Protein AF-A0AAU4KW12-F1 (afdb_monomer_lite)

Secondary structure (DSSP, 8-state):
-TTTTT--TT--HHHHHHHHHHSEEEE----STT---SS--EEEEEE-TTS--EEEEEE----

Sequence (63 aa):
MSALAGCPESAGAAEVEVQVTACAWHGFDAGTKWFEHVARDIGLAVLSPDGRRLAVLAATDTD

Foldseek 3Di:
DQVQLVHDPPDDPVRSVVSQVLKDKDWDADPDPQRPVPPDWGWMWIAGNVRPDIGTDTDDDDD

Structure (mmCIF, N/CA/C/O backbone):
data_AF-A0AAU4KW12-F1
#
_entry.id   AF-A0AAU4KW12-F1
#
loop_
_atom_site.group_PDB
_atom_site.id
_atom_site.type_symbol
_atom_site.label_atom_id
_atom_site.label_alt_id
_atom_site.label_comp_id
_atom_site.label_asym_id
_atom_site.label_entity_id
_atom_site.label_seq_id
_atom_site.pdbx_PDB_ins_code
_atom_site.Cartn_x
_atom_site.Cartn_y
_atom_site.Cartn_z
_atom_site.occupancy
_atom_site.B_iso_or_equiv
_atom_site.auth_seq_id
_atom_site.auth_comp_id
_atom_site.auth_asym_id
_atom_site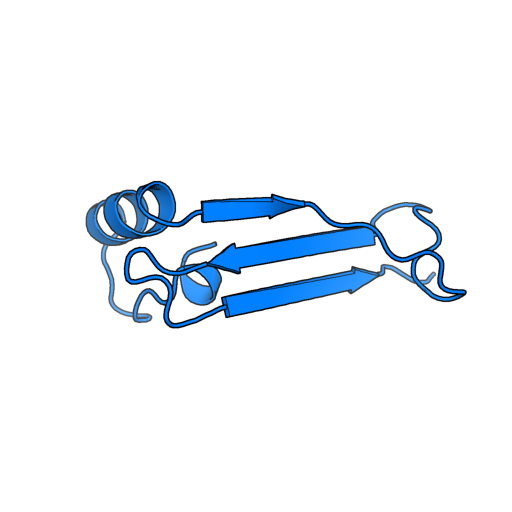.auth_atom_id
_atom_site.pdbx_PDB_model_num
ATOM 1 N N . MET A 1 1 ? -1.659 7.479 0.994 1.00 85.88 1 MET A N 1
ATOM 2 C CA . MET A 1 1 ? -1.696 6.328 1.926 1.00 85.88 1 MET A CA 1
ATOM 3 C C . MET A 1 1 ? -3.045 6.193 2.626 1.00 85.88 1 MET A C 1
ATOM 5 O O . MET A 1 1 ? -3.614 5.121 2.521 1.00 85.88 1 MET A O 1
ATOM 9 N N . SER A 1 2 ? -3.602 7.243 3.246 1.00 94.44 2 SER A N 1
ATOM 10 C CA . SER A 1 2 ? -4.930 7.202 3.900 1.00 94.44 2 SER A CA 1
ATOM 11 C C . SER A 1 2 ? -6.050 6.648 3.006 1.00 94.44 2 SER A C 1
ATOM 13 O O . SER A 1 2 ? -6.731 5.707 3.395 1.00 94.44 2 SER A O 1
ATOM 15 N N . ALA A 1 3 ? -6.182 7.157 1.777 1.00 94.88 3 ALA A N 1
ATOM 16 C CA . ALA A 1 3 ? -7.180 6.667 0.823 1.00 94.88 3 ALA A CA 1
ATOM 17 C C . ALA A 1 3 ? -6.979 5.181 0.462 1.00 94.88 3 ALA A C 1
ATOM 19 O O . ALA A 1 3 ? -7.939 4.419 0.417 1.00 94.88 3 ALA A O 1
ATOM 20 N N . LEU A 1 4 ? -5.726 4.746 0.271 1.00 96.12 4 LEU A N 1
ATOM 21 C CA . LEU A 1 4 ? -5.401 3.343 -0.025 1.00 96.12 4 LEU A CA 1
ATOM 22 C C . LEU A 1 4 ? -5.676 2.417 1.168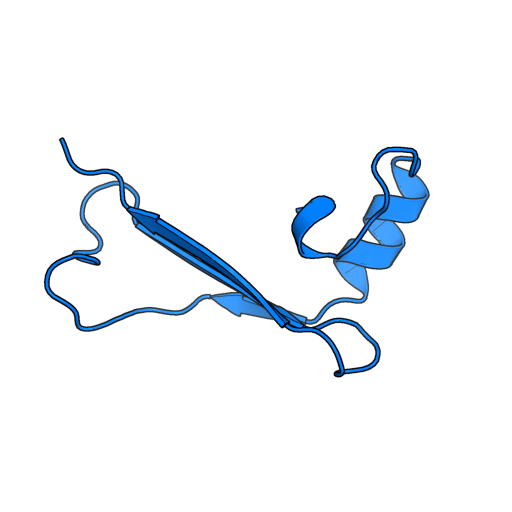 1.00 96.12 4 LEU A C 1
ATOM 24 O O . LEU A 1 4 ? -6.087 1.280 0.975 1.00 96.12 4 LEU A O 1
ATOM 28 N N . ALA A 1 5 ? -5.495 2.908 2.395 1.00 97.12 5 ALA A N 1
ATOM 29 C CA . ALA A 1 5 ? -5.846 2.190 3.619 1.00 97.12 5 ALA A CA 1
ATOM 30 C C . ALA A 1 5 ? -7.360 2.205 3.923 1.00 97.12 5 ALA A C 1
ATOM 32 O O . ALA A 1 5 ? -7.795 1.602 4.906 1.00 97.12 5 ALA A O 1
ATOM 33 N N . GLY A 1 6 ? -8.161 2.879 3.088 1.00 96.06 6 GLY A N 1
ATOM 34 C CA . GLY A 1 6 ? -9.613 2.971 3.223 1.00 96.06 6 GLY A CA 1
ATOM 35 C C . GLY A 1 6 ? -10.091 3.963 4.285 1.00 96.06 6 GLY A C 1
ATOM 36 O O . GLY A 1 6 ? -11.224 3.840 4.747 1.00 96.06 6 GLY A O 1
ATOM 37 N N . CYS A 1 7 ? -9.256 4.924 4.691 1.00 97.00 7 CYS A N 1
ATOM 38 C CA . CYS A 1 7 ? -9.663 5.954 5.644 1.00 97.00 7 CYS A CA 1
ATOM 39 C C . CYS A 1 7 ? -10.703 6.900 5.013 1.00 97.00 7 CYS A C 1
ATOM 41 O O . CYS A 1 7 ? -10.529 7.299 3.857 1.00 97.00 7 CYS A O 1
ATOM 43 N N . PRO A 1 8 ? -11.745 7.316 5.757 1.00 95.06 8 PRO A N 1
ATOM 44 C CA . PRO A 1 8 ? -12.646 8.367 5.297 1.00 95.06 8 PRO A CA 1
ATOM 45 C C . PRO A 1 8 ? -11.912 9.712 5.201 1.00 95.06 8 PRO A C 1
ATOM 47 O O . PRO A 1 8 ? -10.961 9.963 5.941 1.00 95.06 8 PRO A O 1
ATOM 50 N N . GLU A 1 9 ? -12.380 10.602 4.323 1.00 93.88 9 GLU A N 1
ATOM 51 C CA . GLU A 1 9 ? -11.769 11.928 4.110 1.00 93.88 9 GLU A CA 1
ATOM 52 C C . GLU A 1 9 ? -11.750 12.798 5.375 1.00 93.88 9 GLU A C 1
ATOM 54 O O . GLU A 1 9 ? -10.873 13.641 5.537 1.00 93.88 9 GLU A O 1
ATOM 59 N N . SER A 1 10 ? -12.696 12.572 6.289 1.00 96.56 10 SER A N 1
ATOM 60 C CA . SER A 1 10 ? -12.806 13.290 7.559 1.00 96.56 10 SER A CA 1
ATOM 61 C C . SER A 1 10 ? -11.949 12.709 8.690 1.00 96.56 10 SER A C 1
ATOM 63 O O . SER A 1 10 ? -12.023 13.226 9.802 1.00 96.56 10 SER A O 1
ATOM 65 N N . ALA A 1 11 ? -11.203 11.621 8.459 1.00 96.81 11 ALA A N 1
ATOM 66 C CA . ALA A 1 11 ? -10.402 10.980 9.502 1.00 96.81 11 ALA A CA 1
ATOM 67 C C . ALA A 1 11 ? -9.282 11.903 9.998 1.00 96.81 11 ALA A C 1
ATOM 69 O O . ALA A 1 11 ? -8.559 12.520 9.210 1.00 96.81 11 ALA A O 1
ATOM 70 N N . GLY A 1 12 ? -9.100 11.948 11.315 1.00 97.81 12 GLY A N 1
ATOM 71 C CA . GLY A 1 12 ? -7.974 12.635 11.932 1.00 97.81 12 GLY A CA 1
ATOM 72 C C . GLY A 1 12 ? -6.650 11.906 11.691 1.00 97.81 12 GLY A C 1
ATOM 73 O O . GLY A 1 12 ? -6.612 10.710 11.405 1.00 97.81 12 GLY A O 1
ATOM 74 N N . ALA A 1 13 ? -5.531 12.613 11.868 1.00 97.31 13 ALA A N 1
ATOM 75 C CA . ALA A 1 13 ? -4.195 12.057 11.633 1.00 97.31 13 ALA A CA 1
ATOM 76 C C . ALA A 1 13 ? -3.907 10.787 12.460 1.00 97.31 13 ALA A C 1
ATOM 78 O O . ALA A 1 13 ? -3.385 9.817 11.919 1.00 97.31 13 ALA A O 1
ATOM 79 N N . ALA A 1 14 ? -4.299 10.764 13.739 1.00 97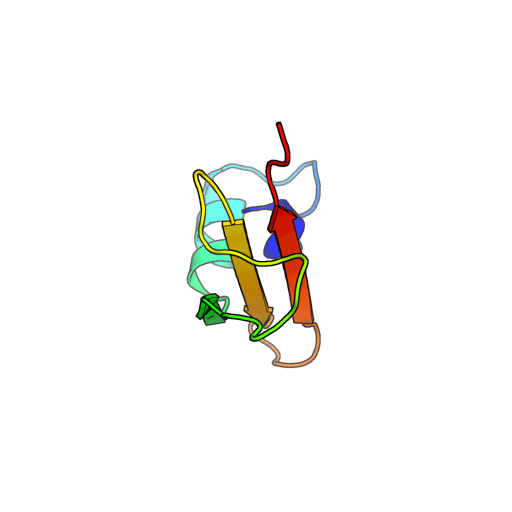.88 14 ALA A N 1
ATOM 80 C CA . ALA A 1 14 ? -4.100 9.601 14.608 1.00 97.88 14 ALA A CA 1
ATOM 81 C C . ALA A 1 14 ? -4.924 8.378 14.160 1.00 97.88 14 ALA A C 1
ATOM 83 O O . ALA A 1 14 ? -4.439 7.251 14.195 1.00 97.88 14 ALA A O 1
ATOM 84 N N . GLU A 1 15 ? -6.158 8.590 13.695 1.00 97.25 15 GLU A N 1
ATOM 85 C CA . GLU A 1 15 ? -7.012 7.514 13.172 1.00 97.25 15 GLU A CA 1
ATOM 86 C C . GLU A 1 15 ? -6.440 6.954 11.866 1.00 97.25 15 GLU A C 1
ATOM 88 O O . GLU A 1 15 ? -6.409 5.739 11.661 1.00 97.25 15 GLU A O 1
ATOM 93 N N . VAL A 1 16 ? -5.926 7.839 11.004 1.00 97.81 16 VAL A N 1
ATOM 94 C CA . VAL A 1 16 ? -5.218 7.454 9.780 1.00 97.81 16 VAL A CA 1
ATOM 95 C C . VAL A 1 16 ? -3.985 6.619 10.100 1.00 97.81 16 VAL A C 1
ATOM 97 O O . VAL A 1 16 ? -3.778 5.599 9.450 1.00 97.81 16 VAL A O 1
ATOM 100 N N . GLU A 1 17 ? -3.179 7.016 11.083 1.00 98.19 17 GLU A N 1
ATOM 101 C CA . GLU A 1 17 ? -1.972 6.283 11.472 1.00 98.19 17 GLU A CA 1
ATOM 102 C C . GLU A 1 17 ? -2.297 4.863 11.954 1.00 98.19 17 GLU A C 1
ATOM 104 O O . GLU A 1 17 ? -1.686 3.899 11.480 1.00 98.19 17 GLU A O 1
ATOM 1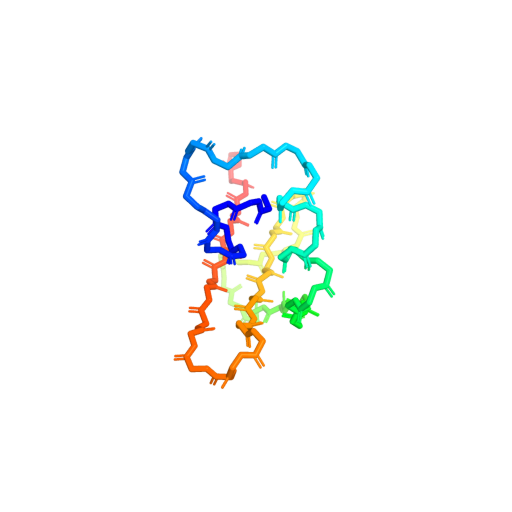09 N N . VAL A 1 18 ? -3.304 4.718 12.825 1.00 98.00 18 VAL A N 1
ATOM 110 C CA . VAL A 1 18 ? -3.766 3.408 13.316 1.00 98.00 18 VAL A CA 1
ATOM 111 C C . VAL A 1 18 ? -4.219 2.522 12.155 1.00 98.00 18 VAL A C 1
ATOM 113 O O . VAL A 1 18 ? -3.788 1.374 12.051 1.00 98.00 18 VAL A O 1
ATOM 116 N N . GLN A 1 19 ? -5.047 3.056 11.254 1.00 97.62 19 GLN A N 1
ATOM 117 C CA . GLN A 1 19 ? -5.580 2.294 10.127 1.00 97.62 19 GLN A CA 1
ATOM 118 C C . GLN A 1 19 ? -4.488 1.899 9.124 1.00 97.62 19 GLN A C 1
ATOM 120 O O . GLN A 1 19 ? -4.426 0.750 8.694 1.00 97.62 19 GLN A O 1
ATOM 125 N N . VAL A 1 20 ? -3.602 2.831 8.762 1.00 97.69 20 VAL A N 1
ATOM 126 C CA . VAL A 1 20 ? -2.494 2.586 7.824 1.00 97.69 20 VAL A CA 1
ATOM 127 C C . VAL A 1 20 ? -1.551 1.510 8.359 1.00 97.69 20 VAL A C 1
ATOM 129 O O . VAL A 1 20 ? -1.152 0.628 7.601 1.00 97.69 20 VAL A O 1
ATOM 132 N N . THR A 1 21 ? -1.233 1.550 9.654 1.00 98.12 21 THR A N 1
ATOM 133 C CA . THR A 1 21 ? -0.317 0.589 10.290 1.00 98.12 21 THR A CA 1
ATOM 134 C C . THR A 1 21 ? -0.932 -0.807 10.422 1.00 98.12 21 THR A C 1
ATOM 136 O O . THR A 1 21 ? -0.206 -1.797 10.445 1.00 98.12 21 THR A O 1
ATOM 139 N N . ALA A 1 22 ? -2.263 -0.911 10.478 1.00 98.06 22 ALA A N 1
ATOM 140 C CA . ALA A 1 22 ? -2.963 -2.192 10.549 1.00 98.06 22 ALA A CA 1
ATOM 141 C C . ALA A 1 22 ? -3.078 -2.915 9.191 1.00 98.06 22 ALA A C 1
ATOM 143 O O . ALA A 1 22 ? -3.337 -4.119 9.161 1.00 98.06 22 ALA A O 1
ATOM 144 N N . CYS A 1 23 ? -2.924 -2.204 8.070 1.00 98.50 23 CYS A N 1
ATOM 145 C CA . CYS A 1 23 ? -2.973 -2.799 6.733 1.00 98.50 23 CYS A CA 1
ATOM 146 C C . CYS A 1 23 ? -1.689 -3.570 6.397 1.00 98.50 23 CYS A C 1
ATOM 148 O O . CYS A 1 23 ? -0.594 -3.209 6.830 1.00 98.50 23 CYS A O 1
ATOM 150 N N . ALA A 1 24 ? -1.808 -4.584 5.537 1.00 98.44 24 ALA A N 1
ATOM 151 C CA . ALA A 1 24 ? -0.644 -5.211 4.915 1.00 98.44 24 ALA A CA 1
ATOM 152 C C . ALA A 1 24 ? -0.294 -4.490 3.605 1.00 98.44 24 ALA A C 1
ATOM 154 O O . ALA A 1 24 ? -1.165 -4.259 2.763 1.00 98.44 24 ALA A O 1
ATOM 155 N N . TRP A 1 25 ? 0.984 -4.144 3.441 1.00 98.06 25 TRP A N 1
ATOM 156 C CA . TRP A 1 25 ? 1.497 -3.376 2.305 1.00 98.06 25 TRP A CA 1
ATOM 157 C C . TRP A 1 25 ? 2.465 -4.222 1.486 1.00 98.06 25 TRP A C 1
ATOM 159 O O . TRP A 1 25 ? 3.391 -4.824 2.030 1.00 98.06 25 TRP A O 1
ATOM 169 N N . HIS A 1 26 ? 2.270 -4.232 0.171 1.00 96.81 26 HIS A N 1
ATOM 170 C CA . HIS A 1 26 ? 3.089 -5.002 -0.756 1.00 96.81 26 HIS A CA 1
ATOM 171 C C . HIS A 1 26 ? 3.517 -4.138 -1.935 1.00 96.81 26 HIS A C 1
ATOM 173 O O . HIS A 1 26 ? 2.675 -3.605 -2.657 1.00 96.81 26 HIS A O 1
ATOM 179 N N . GLY A 1 27 ? 4.828 -4.031 -2.143 1.00 93.69 27 GLY A N 1
ATOM 180 C CA . GLY A 1 27 ? 5.367 -3.574 -3.418 1.00 93.69 27 GLY A CA 1
ATOM 181 C C . GLY A 1 27 ? 5.231 -4.682 -4.459 1.00 93.69 27 GLY A C 1
ATOM 182 O O . GLY A 1 27 ? 5.420 -5.855 -4.131 1.00 93.69 27 GLY A O 1
ATOM 183 N N . PHE A 1 28 ? 4.905 -4.326 -5.696 1.00 90.12 28 PHE A N 1
ATOM 184 C CA . PHE A 1 28 ? 4.913 -5.268 -6.807 1.00 90.12 28 PHE A CA 1
ATOM 185 C C . PHE A 1 28 ? 5.558 -4.668 -8.049 1.00 90.12 28 PHE A C 1
ATOM 187 O O . PHE A 1 28 ? 5.695 -3.456 -8.196 1.00 90.12 28 PHE A O 1
ATOM 194 N N . ASP A 1 29 ? 5.926 -5.580 -8.935 1.00 88.19 29 ASP A N 1
ATOM 195 C CA . ASP A 1 29 ? 6.510 -5.329 -10.237 1.00 88.19 29 ASP A CA 1
ATOM 196 C C . ASP A 1 29 ? 5.603 -5.961 -11.308 1.00 88.19 29 ASP A C 1
ATOM 198 O O . ASP A 1 29 ? 4.841 -6.891 -11.019 1.00 88.19 29 ASP A O 1
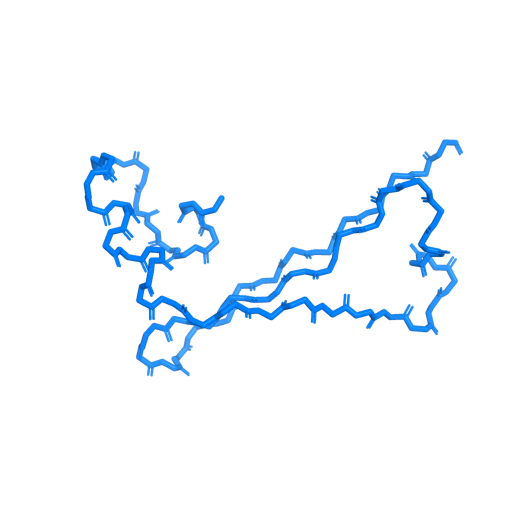ATOM 202 N N . ALA A 1 30 ? 5.670 -5.469 -12.539 1.00 82.94 30 ALA A N 1
ATOM 203 C CA . ALA A 1 30 ? 5.011 -6.043 -13.691 1.00 82.94 30 ALA A CA 1
ATOM 204 C C . ALA A 1 30 ? 5.996 -6.133 -14.867 1.00 82.94 30 ALA A C 1
ATOM 206 O O . ALA A 1 30 ? 6.430 -5.119 -15.399 1.00 82.94 30 ALA A O 1
ATOM 207 N N . GLY A 1 31 ? 6.265 -7.352 -15.352 1.00 82.69 31 GLY A N 1
ATOM 208 C CA . GLY A 1 31 ? 7.046 -7.602 -16.573 1.00 82.69 31 GLY A CA 1
ATOM 209 C C . GLY A 1 31 ? 6.283 -7.221 -17.846 1.00 82.69 31 GLY A C 1
ATOM 210 O O . GLY A 1 31 ? 5.999 -8.066 -18.694 1.00 82.69 31 GLY A O 1
ATOM 211 N N . THR A 1 32 ? 5.878 -5.960 -17.946 1.00 78.00 32 THR A N 1
ATOM 212 C CA . THR A 1 32 ? 5.030 -5.415 -19.005 1.00 78.00 32 THR A CA 1
ATOM 213 C C . THR A 1 32 ? 5.736 -4.265 -19.706 1.00 78.00 32 THR A C 1
ATOM 215 O O . THR A 1 32 ? 6.625 -3.638 -19.148 1.00 78.00 32 THR A O 1
ATOM 218 N N . LYS A 1 33 ? 5.315 -3.954 -20.934 1.00 75.62 33 LYS A N 1
ATOM 219 C CA . LYS A 1 33 ? 5.916 -2.879 -21.744 1.00 75.62 33 LYS A CA 1
ATOM 220 C C . LYS A 1 33 ? 5.604 -1.454 -21.258 1.00 75.62 33 LYS A C 1
ATOM 222 O O . LYS A 1 33 ? 5.921 -0.512 -21.960 1.00 75.62 33 LYS A O 1
ATOM 227 N N . TRP A 1 34 ? 4.879 -1.302 -20.153 1.00 72.75 34 TRP A N 1
ATOM 228 C CA . TRP A 1 34 ? 4.449 -0.003 -19.620 1.00 72.75 34 TRP A CA 1
ATOM 229 C C . TRP A 1 34 ? 4.889 0.207 -18.165 1.00 72.75 34 TRP A C 1
ATOM 231 O O . TRP A 1 34 ? 4.556 1.224 -17.574 1.00 72.75 34 TRP A O 1
ATOM 241 N N . PHE A 1 35 ? 5.605 -0.762 -17.590 1.00 74.69 35 PHE A N 1
ATOM 242 C CA . PHE A 1 35 ? 6.173 -0.709 -16.247 1.00 74.69 35 PHE A CA 1
ATOM 243 C C . PHE A 1 35 ? 7.666 -1.016 -16.404 1.00 74.69 35 PHE A C 1
ATOM 245 O O . PHE A 1 35 ? 8.119 -2.148 -16.236 1.00 74.69 35 PHE A O 1
ATOM 252 N N . GLU A 1 36 ? 8.399 -0.030 -16.917 1.00 70.38 36 GLU A N 1
ATOM 253 C CA . GLU A 1 36 ? 9.789 -0.170 -17.355 1.00 70.38 36 GLU A CA 1
ATOM 254 C C . GLU A 1 36 ? 10.811 0.036 -16.218 1.00 70.38 36 GLU A C 1
ATOM 256 O O . GLU A 1 36 ? 12.010 -0.137 -16.428 1.00 70.38 36 GLU A O 1
ATOM 261 N N . HIS A 1 37 ? 10.358 0.396 -15.011 1.00 65.12 37 HIS A N 1
ATOM 262 C CA . HIS A 1 37 ? 11.163 0.856 -13.864 1.00 6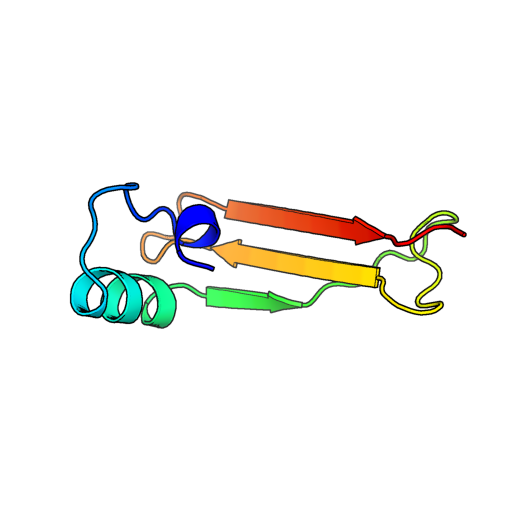5.12 37 HIS A CA 1
ATOM 263 C C . HIS A 1 37 ? 12.088 2.020 -14.199 1.00 65.12 37 HIS A C 1
ATOM 265 O O . HIS A 1 37 ? 13.075 2.277 -13.504 1.00 65.12 37 HIS A O 1
ATOM 271 N N . VAL A 1 38 ? 11.772 2.742 -15.268 1.00 65.62 38 VAL A N 1
ATOM 272 C CA . VAL A 1 38 ? 12.511 3.924 -15.680 1.00 65.62 38 VAL A CA 1
ATOM 273 C C . VAL A 1 38 ? 11.876 5.122 -14.973 1.00 65.62 38 VAL A C 1
ATOM 275 O O . VAL A 1 38 ? 10.669 5.322 -15.001 1.00 65.62 38 VAL A O 1
ATOM 278 N N . ALA A 1 39 ? 12.701 5.895 -14.269 1.00 67.88 39 ALA A N 1
ATOM 279 C CA . ALA A 1 39 ? 12.310 7.041 -13.443 1.00 67.88 39 ALA A CA 1
ATOM 280 C C . ALA A 1 39 ? 11.392 6.736 -12.236 1.00 67.88 39 ALA A C 1
ATOM 282 O O . ALA A 1 39 ? 11.891 6.745 -11.106 1.00 67.88 39 ALA A O 1
ATOM 283 N N . ARG A 1 40 ? 10.072 6.553 -12.417 1.00 69.56 40 ARG A N 1
ATOM 284 C CA . ARG A 1 40 ? 9.086 6.508 -11.310 1.00 69.56 40 ARG A CA 1
ATOM 285 C C . ARG A 1 40 ? 7.890 5.590 -11.567 1.00 69.56 40 ARG A C 1
ATOM 287 O O . ARG A 1 40 ? 6.739 6.024 -11.560 1.00 69.56 40 ARG A O 1
ATOM 294 N N . ASP A 1 41 ? 8.164 4.299 -11.657 1.00 85.50 41 ASP A N 1
ATOM 295 C CA . ASP A 1 41 ? 7.111 3.292 -11.584 1.00 85.50 41 ASP A CA 1
ATOM 296 C C . ASP A 1 41 ? 6.790 2.935 -10.128 1.00 85.50 41 ASP A C 1
ATOM 298 O O . ASP A 1 41 ? 7.671 2.653 -9.314 1.00 85.50 41 ASP A O 1
ATOM 302 N N . ILE A 1 42 ? 5.503 2.973 -9.780 1.00 88.31 42 ILE A N 1
ATOM 303 C CA . ILE A 1 42 ? 4.984 2.637 -8.453 1.00 88.31 42 ILE A CA 1
ATOM 304 C C . ILE A 1 42 ? 3.985 1.499 -8.609 1.00 88.31 42 ILE A C 1
ATOM 306 O O . ILE A 1 42 ? 2.905 1.692 -9.166 1.00 88.31 42 ILE A O 1
ATOM 310 N N . GLY A 1 43 ? 4.328 0.336 -8.060 1.00 91.56 43 GLY A N 1
ATOM 311 C CA . GLY A 1 43 ? 3.421 -0.790 -7.869 1.00 91.56 43 GLY A CA 1
ATOM 312 C C . GLY A 1 43 ? 3.210 -1.027 -6.380 1.00 91.56 43 GLY A C 1
ATOM 313 O O . GLY A 1 43 ? 4.107 -1.516 -5.696 1.00 91.56 43 GLY A O 1
ATOM 314 N N . LEU A 1 44 ? 2.038 -0.661 -5.861 1.00 94.94 44 LEU A N 1
ATOM 315 C CA . LEU A 1 44 ? 1.685 -0.811 -4.450 1.00 94.94 44 LEU A CA 1
ATOM 316 C C . LEU A 1 44 ? 0.308 -1.453 -4.290 1.00 94.94 44 LEU A C 1
ATOM 318 O O . LEU A 1 44 ? -0.673 -0.991 -4.869 1.00 94.94 44 LEU A O 1
ATOM 322 N N . ALA A 1 45 ? 0.222 -2.485 -3.459 1.00 97.25 45 ALA A N 1
ATOM 323 C CA . ALA A 1 45 ? -1.019 -3.139 -3.075 1.00 97.25 45 ALA A CA 1
ATOM 324 C C . ALA A 1 45 ? -1.206 -3.077 -1.553 1.00 97.25 45 ALA A C 1
ATOM 326 O O . ALA A 1 45 ? -0.257 -3.270 -0.790 1.00 97.25 45 ALA A O 1
ATOM 327 N N . VAL A 1 46 ? -2.435 -2.800 -1.119 1.00 98.31 46 VAL A N 1
ATOM 328 C CA . VAL A 1 46 ? -2.801 -2.613 0.289 1.00 98.31 46 VAL A CA 1
ATOM 329 C C . VAL A 1 46 ? -3.985 -3.500 0.617 1.00 98.31 46 VAL A C 1
ATOM 331 O O . VAL A 1 46 ? -5.075 -3.303 0.077 1.00 98.31 46 VAL A O 1
ATOM 334 N N . LEU A 1 47 ? -3.772 -4.477 1.492 1.00 98.50 47 LEU A N 1
ATOM 335 C CA . LEU A 1 47 ? -4.823 -5.355 1.989 1.00 98.50 47 LEU A CA 1
ATOM 336 C C . LEU A 1 47 ? -5.345 -4.812 3.322 1.00 98.50 47 LEU A C 1
ATOM 338 O O . LEU A 1 47 ? -4.565 -4.538 4.239 1.00 98.50 47 LEU A O 1
ATOM 342 N N . SER A 1 48 ? -6.664 -4.663 3.428 1.00 97.81 48 SER A N 1
ATOM 343 C CA . SER A 1 48 ? -7.324 -4.234 4.659 1.00 97.81 48 SER A CA 1
ATOM 344 C C . SER A 1 48 ? -7.083 -5.223 5.808 1.00 97.81 48 SER A C 1
ATOM 346 O O . SER A 1 48 ? -6.890 -6.415 5.556 1.00 97.81 48 SER A O 1
ATOM 348 N N . PRO A 1 49 ? -7.161 -4.779 7.078 1.00 97.19 49 PRO A N 1
ATOM 349 C CA . PRO A 1 49 ? -6.888 -5.646 8.229 1.00 97.19 49 PRO A CA 1
ATOM 350 C C . PRO A 1 49 ? -7.816 -6.868 8.318 1.00 97.19 49 PRO A C 1
ATOM 352 O O . PRO A 1 49 ? -7.433 -7.912 8.835 1.00 97.19 49 PRO A O 1
ATOM 355 N N . ASP A 1 50 ? -9.042 -6.752 7.795 1.00 96.56 50 ASP A N 1
ATOM 356 C CA . ASP A 1 50 ? -10.013 -7.851 7.727 1.00 96.56 50 ASP A CA 1
ATOM 357 C C . ASP A 1 50 ? -9.767 -8.825 6.557 1.00 96.56 50 ASP A C 1
ATOM 359 O O . ASP A 1 50 ? -10.481 -9.820 6.426 1.00 96.56 50 ASP A O 1
ATOM 363 N N . GLY A 1 51 ? -8.784 -8.542 5.696 1.00 96.44 51 GLY A N 1
ATOM 364 C CA . GLY A 1 51 ? -8.434 -9.339 4.524 1.00 96.44 51 GLY A CA 1
ATOM 365 C C . GLY A 1 51 ? -9.464 -9.298 3.392 1.00 96.44 51 GLY A C 1
ATOM 366 O O . GLY A 1 51 ? -9.389 -10.119 2.480 1.00 96.44 51 GLY A O 1
ATOM 367 N N . ARG A 1 52 ? -10.452 -8.393 3.437 1.00 97.31 52 ARG A N 1
ATOM 368 C CA . ARG A 1 52 ? -11.591 -8.395 2.496 1.00 97.31 52 ARG A CA 1
ATOM 369 C C . ARG A 1 52 ? -11.497 -7.360 1.387 1.00 97.31 52 ARG A C 1
ATOM 371 O O . ARG A 1 52 ? -12.255 -7.452 0.422 1.00 97.31 52 ARG A O 1
ATOM 378 N N . ARG A 1 53 ? -10.625 -6.361 1.514 1.00 97.38 53 ARG A N 1
ATOM 379 C CA . ARG A 1 53 ? -10.466 -5.289 0.528 1.00 97.38 53 ARG A CA 1
ATOM 380 C C . ARG A 1 53 ? -9.008 -5.142 0.141 1.00 97.38 53 ARG A C 1
ATOM 382 O O . ARG A 1 53 ? -8.145 -5.021 1.002 1.00 97.38 53 ARG A O 1
ATOM 389 N N . LEU A 1 54 ? -8.766 -5.109 -1.163 1.00 97.94 54 LEU A N 1
ATOM 390 C CA . LEU A 1 54 ? -7.459 -4.857 -1.751 1.00 97.94 54 LEU A CA 1
ATOM 391 C C . LEU A 1 54 ? -7.533 -3.563 -2.565 1.00 97.94 54 LEU A C 1
ATOM 393 O O . LEU A 1 54 ? -8.322 -3.476 -3.505 1.00 97.94 54 LEU A O 1
ATOM 397 N N . ALA A 1 55 ? -6.724 -2.571 -2.203 1.00 98.06 55 ALA A N 1
ATOM 398 C CA . ALA A 1 55 ? -6.508 -1.370 -3.003 1.00 98.06 55 ALA A CA 1
ATOM 399 C C . ALA A 1 55 ? -5.170 -1.483 -3.742 1.00 98.06 55 ALA A C 1
ATOM 401 O O . ALA A 1 55 ? -4.188 -1.951 -3.168 1.00 98.06 55 ALA A O 1
ATOM 402 N N . VAL A 1 56 ? -5.124 -1.053 -5.004 1.00 96.06 56 VAL A N 1
ATOM 403 C CA . VAL A 1 56 ? -3.927 -1.138 -5.853 1.00 96.06 56 VAL A CA 1
ATOM 404 C C . VAL A 1 56 ? -3.636 0.230 -6.461 1.00 96.06 56 VAL A C 1
ATOM 406 O O . VAL A 1 56 ? -4.521 0.847 -7.051 1.00 96.06 56 VAL A O 1
ATOM 409 N N . LEU A 1 57 ? -2.392 0.686 -6.325 1.00 93.81 57 LEU A N 1
ATOM 410 C CA . LEU A 1 57 ? -1.830 1.820 -7.046 1.00 93.81 57 LEU A CA 1
ATOM 411 C C . LEU A 1 57 ? -0.774 1.289 -8.016 1.00 93.81 57 LEU A C 1
ATOM 413 O O . LEU A 1 57 ? 0.262 0.786 -7.587 1.00 93.81 57 LEU A O 1
ATOM 417 N N . ALA A 1 58 ? -1.063 1.414 -9.308 1.00 90.81 58 ALA A N 1
ATOM 418 C CA . ALA A 1 58 ? -0.107 1.238 -10.389 1.00 90.81 58 ALA A CA 1
ATOM 419 C C . ALA A 1 58 ? 0.017 2.584 -11.103 1.00 90.81 58 ALA A C 1
ATOM 421 O O . ALA A 1 58 ? -0.959 3.062 -11.681 1.00 90.81 58 ALA A O 1
ATOM 422 N N . ALA A 1 59 ? 1.179 3.214 -11.005 1.00 88.06 59 ALA A N 1
ATOM 423 C CA . ALA A 1 59 ? 1.457 4.481 -11.664 1.00 88.06 59 ALA A CA 1
ATOM 424 C C . ALA A 1 59 ? 2.806 4.389 -12.368 1.00 88.06 59 ALA A C 1
ATOM 426 O O . ALA A 1 59 ? 3.748 3.838 -11.807 1.00 88.06 59 ALA A O 1
ATOM 427 N N . THR A 1 60 ? 2.864 4.928 -13.578 1.00 84.50 60 THR A N 1
ATOM 428 C CA . THR A 1 60 ? 4.086 5.091 -14.360 1.00 84.50 60 THR A CA 1
ATOM 429 C C . THR A 1 60 ? 4.178 6.550 -14.786 1.00 84.50 60 THR A C 1
ATOM 431 O O . THR A 1 60 ? 3.151 7.193 -15.029 1.00 84.50 60 THR A O 1
ATOM 434 N N . ASP A 1 61 ? 5.392 7.082 -14.791 1.00 79.00 61 ASP A N 1
ATOM 435 C CA . ASP A 1 61 ? 5.715 8.405 -15.315 1.00 79.00 61 ASP A CA 1
ATOM 436 C C . ASP A 1 61 ? 6.341 8.189 -16.696 1.00 79.00 61 ASP A C 1
ATOM 438 O O . ASP A 1 61 ? 7.449 7.665 -16.790 1.00 79.00 61 ASP A O 1
ATOM 442 N N . THR A 1 62 ? 5.601 8.513 -17.759 1.00 66.00 62 THR A N 1
ATOM 443 C CA . THR A 1 62 ? 6.078 8.428 -19.148 1.00 66.00 62 THR A CA 1
ATOM 444 C C . THR A 1 62 ? 6.356 9.843 -19.643 1.00 66.00 62 THR A C 1
ATOM 446 O O . THR A 1 62 ? 5.408 10.624 -19.781 1.00 66.00 62 THR A O 1
ATOM 449 N N . ASP A 1 63 ? 7.621 10.182 -19.876 1.00 62.97 63 ASP A N 1
ATOM 450 C CA . ASP A 1 63 ? 8.030 11.425 -20.535 1.00 62.97 63 ASP A CA 1
ATOM 451 C C . ASP A 1 63 ? 7.836 11.396 -22.063 1.00 62.97 63 ASP A C 1
ATOM 453 O O . ASP A 1 63 ? 7.788 10.299 -22.668 1.00 62.97 63 ASP A O 1
#

pLDDT: mean 90.2, std 10.53, range [62.97, 98.5]

Radius of gyration: 13.72 Å; chains: 1; bounding box: 25×23×36 Å